Protein AF-O58574-F1 (afdb_monomer)

InterPro domains:
  IPR004256 Domain of unknown function DUF234 [PF03008] (13-102)
  IPR011335 Restriction endonuclease type II-like [SSF52980] (47-92)

Radius of gyration: 17.53 Å; Cα contacts (8 Å, |Δi|>4): 88; chains: 1; bounding box: 38×29×46 Å

pLDDT: mean 90.19, std 10.34, range [35.72, 97.5]

Mean predicted aligned error: 5.51 Å

Solvent-accessible surface area (backbone atoms only — not comparable to full-atom values): 6245 Å² total; per-residue (Å²): 134,84,90,67,68,88,48,67,66,59,42,45,36,64,69,52,45,59,82,40,39,72,33,58,78,66,68,37,50,68,64,46,47,53,62,41,58,75,51,39,66,69,51,46,34,57,55,46,43,53,54,46,49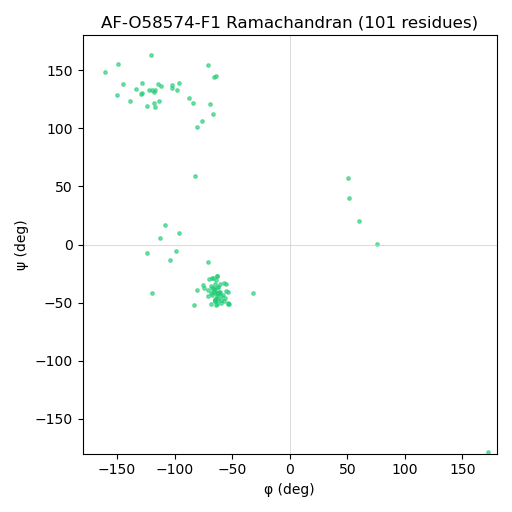,56,48,50,42,67,74,68,59,43,79,46,70,45,67,44,77,52,103,90,48,75,40,62,32,36,34,32,45,97,91,42,79,45,81,42,82,72,78,75,68,95,68,55,74,73,55,56,76,74,104

Foldseek 3Di:
DDDDPPDPVVNCCVVQCVVCVVCVVVVVVVVSVVSCVVCVQVVVQVVQLVVVQVVCCVVVVFPDKAWDDDPPDTFSMWGHDPNDIDTDDTDDDDDDPVVVVVD

Nearest PDB structures (foldseek):
  5tsh-assembly1_B  TM=5.401E-01  e=3.491E+00  Geobacter metallireducens GS-15
  3m4a-assembly1_A  TM=5.026E-01  e=4.541E+00  Deinococcus radiodurans
  5zfr-assembly1_B-2  TM=5.453E-01  e=8.204E+00  Geobacter sulfurreducens PCA
  9b9s-assembly1_A-2  TM=2.661E-01  e=9.992E+00  Vreelandella titanicae

Organism: Pyrococcus horikoshii (strain ATCC 700860 / DSM 12428 / JCM 9974 / NBRC 100139 / OT-3) (NCBI:txid70601)

Secondary structure (DSSP, 8-state):
-----SSHHHHHIIIIITTTHHHHHTT-HHHHHHHHHHHHHHHHHHHHHHHHHHHHHHHHT-SEEEEEEETTEEEEEEEEETTEEEEE----S---HHHHTT-

Structure (mmCIF, N/CA/C/O backbone):
data_AF-O58574-F1
#
_entry.id   AF-O58574-F1
#
loop_
_atom_site.group_PDB
_atom_site.id
_atom_site.type_symbol
_atom_site.label_atom_id
_atom_site.label_alt_id
_atom_site.label_comp_id
_atom_site.label_asym_id
_atom_site.label_entity_id
_atom_site.label_seq_id
_atom_site.pdbx_PDB_ins_code
_atom_site.Cartn_x
_atom_site.Cartn_y
_atom_site.Cartn_z
_atom_site.occupancy
_atom_site.B_iso_or_equiv
_atom_site.auth_seq_id
_atom_site.auth_comp_id
_atom_site.auth_asym_id
_atom_site.auth_atom_id
_atom_site.pdbx_PDB_model_num
ATOM 1 N N . MET A 1 1 ? -13.840 10.095 -6.092 1.00 35.72 1 MET A N 1
ATOM 2 C CA . MET A 1 1 ? -13.457 8.675 -6.254 1.00 35.72 1 MET A CA 1
ATOM 3 C C . MET A 1 1 ? -12.100 8.620 -6.935 1.00 35.72 1 MET A C 1
ATOM 5 O O . MET A 1 1 ? -11.993 9.092 -8.058 1.00 35.72 1 MET A O 1
ATOM 9 N N . ARG A 1 2 ? -11.060 8.125 -6.254 1.00 47.19 2 ARG A N 1
ATOM 10 C CA . ARG A 1 2 ? -9.816 7.723 -6.925 1.00 47.19 2 ARG A CA 1
ATOM 11 C C . ARG A 1 2 ? -10.034 6.304 -7.438 1.00 47.19 2 ARG A C 1
ATOM 13 O O . ARG A 1 2 ? -10.392 5.432 -6.655 1.00 47.19 2 ARG A O 1
ATOM 20 N N . TYR A 1 3 ? -9.888 6.102 -8.741 1.00 51.88 3 TYR A N 1
ATOM 21 C CA . TYR A 1 3 ? -9.869 4.765 -9.319 1.00 51.88 3 TYR A CA 1
ATOM 22 C C . TYR A 1 3 ? -8.499 4.165 -9.020 1.00 51.88 3 TYR A C 1
ATOM 24 O O . TYR A 1 3 ? -7.495 4.595 -9.585 1.00 51.88 3 TYR A O 1
ATOM 32 N N . GLU A 1 4 ? -8.451 3.220 -8.089 1.00 65.75 4 GLU A N 1
ATOM 33 C CA . GLU A 1 4 ? -7.256 2.424 -7.838 1.00 65.75 4 GLU A CA 1
ATOM 34 C C . GLU A 1 4 ? -7.430 1.053 -8.473 1.00 65.75 4 GLU A C 1
ATOM 36 O O . GLU A 1 4 ? -8.481 0.419 -8.361 1.00 65.75 4 GLU A O 1
ATOM 41 N N . ILE A 1 5 ? -6.387 0.597 -9.161 1.00 73.69 5 ILE A N 1
ATOM 42 C CA . ILE A 1 5 ? -6.331 -0.770 -9.660 1.00 73.69 5 ILE A CA 1
ATOM 43 C C . ILE A 1 5 ? -6.251 -1.671 -8.429 1.00 73.69 5 ILE A C 1
ATOM 45 O O . ILE A 1 5 ? -5.278 -1.623 -7.679 1.00 73.69 5 ILE A O 1
ATOM 49 N N . ALA A 1 6 ? -7.313 -2.439 -8.183 1.00 73.50 6 ALA A N 1
ATOM 50 C CA . ALA A 1 6 ? -7.446 -3.210 -6.951 1.00 73.50 6 ALA A CA 1
ATOM 51 C C . ALA A 1 6 ? -6.367 -4.294 -6.814 1.00 73.50 6 ALA A C 1
ATOM 53 O O . ALA A 1 6 ? -5.963 -4.617 -5.696 1.00 73.50 6 ALA A O 1
ATOM 54 N N . ASP A 1 7 ? -5.917 -4.820 -7.949 1.00 86.56 7 ASP A N 1
ATOM 55 C CA . ASP A 1 7 ? -4.935 -5.883 -8.061 1.00 86.56 7 ASP A CA 1
ATOM 56 C C . ASP A 1 7 ? -3.498 -5.329 -8.076 1.00 86.56 7 ASP A C 1
ATOM 58 O O . ASP A 1 7 ? -3.142 -4.475 -8.895 1.00 86.56 7 ASP A O 1
ATOM 62 N N . ASN A 1 8 ? -2.664 -5.840 -7.167 1.00 87.81 8 ASN A N 1
ATOM 63 C CA . ASN A 1 8 ? -1.288 -5.375 -6.985 1.00 87.81 8 ASN A CA 1
ATOM 64 C C . ASN A 1 8 ? -0.382 -5.686 -8.186 1.00 87.81 8 ASN A C 1
ATOM 66 O O . ASN A 1 8 ? 0.568 -4.940 -8.423 1.00 87.81 8 ASN A O 1
ATOM 70 N N . TYR A 1 9 ? -0.655 -6.754 -8.942 1.00 90.69 9 TYR A N 1
ATOM 71 C CA . TYR A 1 9 ? 0.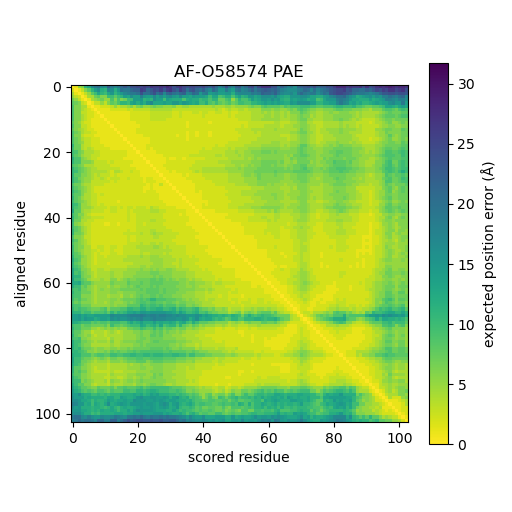111 -7.089 -10.139 1.00 90.69 9 TYR A CA 1
ATOM 72 C C . TYR A 1 9 ? -0.140 -6.050 -11.231 1.00 90.69 9 TYR A C 1
ATOM 74 O O . TYR A 1 9 ? 0.808 -5.455 -11.747 1.00 90.69 9 TYR A O 1
ATOM 82 N N . TYR A 1 10 ? -1.406 -5.754 -11.535 1.00 93.12 10 TYR A N 1
ATOM 83 C CA . TYR A 1 10 ? -1.737 -4.733 -12.527 1.00 93.12 10 TYR A CA 1
ATOM 84 C C . TYR A 1 10 ? -1.299 -3.338 -12.069 1.00 93.12 10 TYR A C 1
ATOM 86 O O . TYR A 1 10 ? -0.726 -2.590 -12.862 1.00 93.12 10 TYR A O 1
ATOM 94 N N . ALA A 1 11 ? -1.492 -2.990 -10.793 1.00 91.94 11 ALA A N 1
ATOM 95 C CA . ALA A 1 11 ? -1.034 -1.714 -10.245 1.00 91.94 11 ALA A CA 1
ATOM 96 C C . ALA A 1 11 ? 0.485 -1.533 -10.408 1.00 91.94 11 ALA A C 1
ATOM 98 O O . ALA A 1 11 ? 0.940 -0.472 -10.845 1.00 91.94 11 ALA A O 1
ATOM 99 N N . PHE A 1 12 ? 1.267 -2.581 -10.126 1.00 94.19 12 PHE A N 1
ATOM 100 C CA . PHE A 1 12 ? 2.710 -2.578 -10.343 1.00 94.19 12 PHE A CA 1
ATOM 101 C C . PHE A 1 12 ? 3.050 -2.458 -11.831 1.00 94.19 12 PHE A C 1
ATOM 103 O O . PHE A 1 12 ? 3.875 -1.627 -12.216 1.00 94.19 12 PHE A O 1
ATOM 110 N N . TRP A 1 13 ? 2.389 -3.246 -12.682 1.00 94.56 13 TRP A N 1
ATOM 111 C CA . TRP A 1 13 ? 2.647 -3.262 -14.117 1.00 94.56 13 TRP A CA 1
ATOM 112 C C . TRP A 1 13 ? 2.410 -1.891 -14.754 1.00 94.56 13 TRP A C 1
ATOM 114 O O . TRP A 1 13 ? 3.303 -1.363 -15.415 1.00 94.56 13 TRP A O 1
ATOM 124 N N . PHE A 1 14 ? 1.261 -1.261 -14.498 1.00 94.00 14 PHE A N 1
ATOM 125 C CA . PHE A 1 14 ? 0.946 0.061 -15.046 1.00 94.00 14 PHE A CA 1
ATOM 126 C C . PHE A 1 14 ? 1.828 1.172 -14.473 1.00 94.00 14 PHE A C 1
ATOM 128 O O . PHE A 1 14 ? 2.084 2.159 -15.162 1.00 94.00 14 PHE A O 1
ATOM 135 N N . ARG A 1 15 ? 2.311 1.028 -13.233 1.00 92.50 15 ARG A N 1
ATOM 136 C CA . ARG A 1 15 ? 3.177 2.030 -12.602 1.00 92.50 15 ARG A CA 1
ATOM 137 C C . ARG A 1 15 ? 4.634 1.933 -13.048 1.00 92.50 15 ARG A C 1
ATOM 139 O O . ARG A 1 15 ? 5.272 2.967 -13.213 1.00 92.50 15 ARG A O 1
ATOM 146 N N . PHE A 1 16 ? 5.164 0.724 -13.214 1.00 94.56 16 PHE A N 1
ATOM 147 C CA . PHE A 1 16 ? 6.603 0.502 -13.367 1.00 94.56 16 PHE A CA 1
ATOM 148 C C . PHE A 1 16 ? 6.991 -0.159 -14.684 1.00 94.56 16 PHE A C 1
ATOM 150 O O . PHE A 1 16 ? 7.974 0.248 -15.298 1.00 94.56 16 PHE A O 1
ATOM 157 N N . VAL A 1 17 ? 6.236 -1.162 -15.131 1.00 94.62 17 VAL A N 1
ATOM 158 C CA . VAL A 1 17 ? 6.602 -1.960 -16.309 1.00 94.62 17 VAL A CA 1
ATOM 159 C C . VAL A 1 17 ? 6.174 -1.252 -17.588 1.00 94.62 17 VAL A C 1
ATOM 161 O O . VAL A 1 17 ? 6.997 -1.024 -18.468 1.00 94.62 17 VAL A O 1
ATOM 164 N N . TYR A 1 18 ? 4.909 -0.841 -17.681 1.00 95.75 18 TYR A N 1
ATOM 165 C CA . TYR A 1 18 ? 4.352 -0.221 -18.881 1.00 95.75 18 TYR A CA 1
ATOM 166 C C . TYR A 1 18 ? 5.059 1.075 -19.299 1.00 95.75 18 TYR A C 1
ATOM 168 O O . TYR A 1 18 ? 5.445 1.171 -20.468 1.00 95.75 18 TYR A O 1
ATOM 176 N N . PRO A 1 19 ? 5.321 2.044 -18.394 1.00 95.00 19 PRO A N 1
ATOM 177 C CA . PRO A 1 19 ? 6.024 3.272 -18.773 1.00 95.00 19 PRO A CA 1
ATOM 178 C C . PRO A 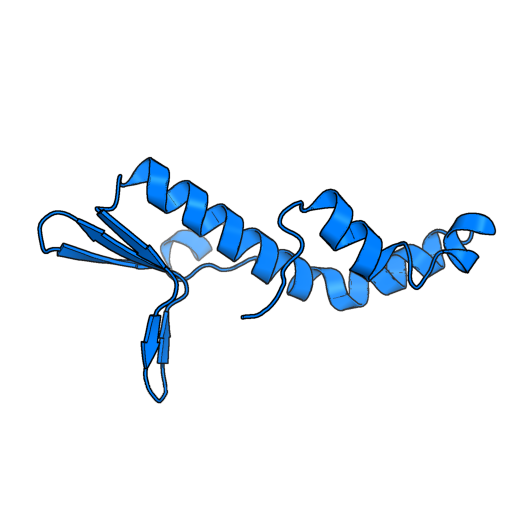1 19 ? 7.451 3.007 -19.268 1.00 95.00 19 PRO A C 1
ATOM 180 O O . PRO A 1 19 ? 7.972 3.754 -20.093 1.00 95.00 19 PRO A O 1
ATOM 183 N N . ASN A 1 20 ? 8.060 1.910 -18.808 1.00 95.44 20 ASN A N 1
ATOM 184 C CA . ASN A 1 20 ? 9.437 1.529 -19.105 1.00 95.44 20 ASN A CA 1
ATOM 185 C C . ASN A 1 20 ? 9.532 0.329 -20.056 1.00 95.44 20 ASN A C 1
ATOM 187 O O . ASN A 1 20 ? 10.600 -0.276 -20.166 1.00 95.44 20 ASN A O 1
ATOM 191 N N . ARG A 1 21 ? 8.452 -0.022 -20.778 1.00 95.44 21 ARG A N 1
ATOM 192 C CA . ARG A 1 21 ? 8.409 -1.273 -21.554 1.00 95.44 21 ARG A CA 1
ATOM 193 C C . ARG A 1 21 ? 9.535 -1.374 -22.578 1.00 95.44 21 ARG A C 1
ATOM 195 O O . ARG A 1 21 ? 10.050 -2.456 -22.793 1.00 95.44 21 ARG A O 1
ATOM 202 N N . LYS A 1 22 ? 9.963 -0.245 -23.159 1.00 97.12 22 LYS A N 1
ATOM 203 C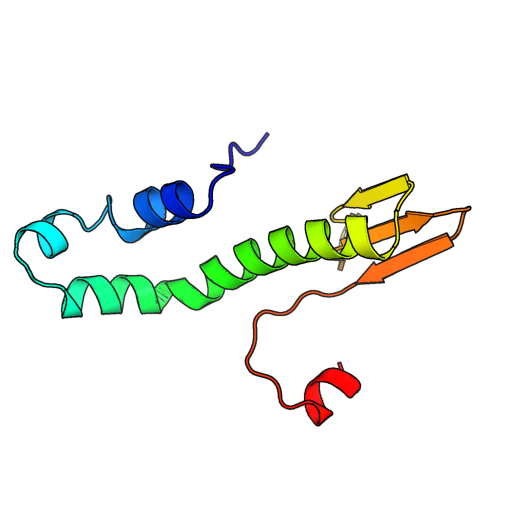 CA . LYS A 1 22 ? 11.068 -0.203 -24.132 1.00 97.12 22 LYS A CA 1
ATOM 204 C C . LYS A 1 22 ? 12.389 -0.695 -23.540 1.00 97.12 22 LYS A C 1
ATOM 206 O O . LYS A 1 22 ? 13.193 -1.257 -24.270 1.00 97.12 22 LYS A O 1
ATOM 211 N N . LEU A 1 23 ? 12.631 -0.451 -22.250 1.00 96.38 23 LEU A N 1
ATOM 212 C CA . LEU A 1 23 ? 13.815 -0.963 -21.558 1.00 96.38 23 LEU A CA 1
ATOM 213 C C . LEU A 1 23 ? 13.694 -2.476 -21.372 1.00 96.38 23 LEU A C 1
ATOM 215 O O . LEU A 1 23 ? 14.630 -3.203 -21.676 1.00 96.38 23 LEU A O 1
ATOM 219 N N . VAL A 1 24 ? 12.513 -2.946 -20.962 1.00 93.56 24 VAL A N 1
ATOM 220 C CA . VAL A 1 24 ? 12.221 -4.375 -20.773 1.00 93.56 24 VAL A CA 1
ATOM 221 C C . VAL A 1 24 ? 12.325 -5.155 -22.091 1.00 93.56 24 VAL A C 1
ATOM 223 O O . VAL A 1 24 ? 12.978 -6.191 -22.130 1.00 93.56 24 VAL A O 1
ATOM 226 N N . GLU A 1 25 ? 11.739 -4.638 -23.174 1.00 96.06 25 GLU A N 1
ATOM 227 C CA . GLU A 1 25 ? 11.778 -5.217 -24.529 1.00 96.06 25 GLU A CA 1
ATOM 228 C C . GLU A 1 25 ? 13.201 -5.271 -25.109 1.00 96.06 25 GLU A C 1
ATOM 230 O O . GLU A 1 25 ? 13.486 -6.112 -25.954 1.00 96.06 25 GLU A O 1
ATOM 235 N N . ARG A 1 26 ? 14.094 -4.374 -24.671 1.00 97.50 26 ARG A N 1
ATOM 236 C CA . ARG A 1 26 ? 15.508 -4.319 -25.082 1.00 97.50 26 ARG A CA 1
ATOM 237 C C . ARG A 1 26 ? 16.448 -5.027 -24.104 1.00 97.50 26 ARG A C 1
ATOM 239 O O . ARG A 1 26 ? 17.655 -4.845 -24.207 1.00 97.50 26 ARG A O 1
ATOM 246 N N . GLU A 1 27 ? 15.903 -5.765 -23.139 1.00 96.38 27 GLU A N 1
ATOM 247 C CA . GLU A 1 27 ? 16.659 -6.485 -22.104 1.00 96.38 27 GLU A CA 1
ATOM 248 C C . GLU A 1 27 ? 17.537 -5.582 -21.207 1.00 96.38 27 GLU A C 1
ATOM 250 O O . GLU A 1 27 ? 18.438 -6.040 -20.504 1.00 96.38 27 GLU A O 1
ATOM 255 N N . LEU A 1 28 ? 17.230 -4.281 -21.158 1.00 96.75 28 LEU A N 1
ATOM 256 C CA . LEU A 1 28 ? 17.887 -3.280 -20.309 1.00 96.75 28 LEU A CA 1
ATOM 257 C C . LEU A 1 28 ? 17.297 -3.306 -18.890 1.00 96.75 28 LEU A C 1
ATOM 259 O O . LEU A 1 28 ? 16.699 -2.343 -18.397 1.00 96.75 28 LEU A O 1
ATOM 263 N N . TYR A 1 29 ? 17.395 -4.467 -18.241 1.00 94.44 29 TYR A N 1
ATOM 264 C CA . TYR A 1 29 ? 16.732 -4.722 -16.962 1.00 94.44 29 TYR A CA 1
ATOM 265 C C . TYR A 1 29 ? 17.343 -3.945 -15.799 1.00 94.44 29 TYR A C 1
ATOM 267 O O . TYR A 1 29 ? 16.626 -3.607 -14.861 1.00 94.44 29 TYR A O 1
ATOM 275 N N . LYS A 1 30 ? 18.645 -3.639 -15.840 1.00 96.56 30 LYS A N 1
ATOM 276 C CA . LYS A 1 30 ? 19.306 -2.878 -14.769 1.00 96.56 30 LYS A CA 1
ATOM 277 C C . LYS A 1 30 ? 18.737 -1.465 -14.694 1.00 96.56 30 LYS A C 1
ATOM 279 O O . LYS A 1 30 ? 18.321 -1.027 -13.630 1.00 96.56 30 LYS A O 1
ATOM 284 N N . GLU A 1 31 ? 18.636 -0.798 -15.834 1.00 96.38 31 GLU A N 1
ATOM 285 C CA . GLU A 1 31 ? 18.077 0.540 -15.983 1.00 96.38 31 GLU A CA 1
ATOM 286 C C . GLU A 1 31 ? 16.600 0.564 -15.589 1.00 96.38 31 GLU A C 1
ATOM 288 O O . GLU A 1 31 ? 16.172 1.441 -14.839 1.00 96.38 31 GLU A O 1
ATOM 293 N N . ALA A 1 32 ? 15.828 -0.435 -16.030 1.00 95.19 32 ALA A N 1
ATOM 294 C CA . ALA A 1 32 ? 14.436 -0.577 -15.618 1.00 95.19 32 ALA A CA 1
ATOM 295 C C . ALA A 1 32 ? 14.310 -0.739 -14.091 1.00 95.19 32 ALA A C 1
ATOM 297 O O . ALA A 1 32 ? 13.473 -0.083 -13.473 1.00 95.19 32 ALA A O 1
ATOM 298 N N . LEU A 1 33 ? 15.158 -1.565 -13.469 1.00 95.69 33 LEU A N 1
ATOM 299 C CA . LEU A 1 33 ? 15.156 -1.788 -12.022 1.00 95.69 33 LEU A CA 1
ATOM 300 C C . LEU A 1 33 ? 15.533 -0.536 -11.230 1.00 95.69 33 LEU A C 1
ATOM 302 O O . LEU A 1 33 ? 14.910 -0.284 -10.202 1.00 95.69 33 LEU A O 1
ATOM 306 N N . GLU A 1 34 ? 16.495 0.266 -11.686 1.00 96.62 34 GLU A N 1
ATOM 307 C CA . GLU A 1 34 ? 16.839 1.524 -11.009 1.00 96.62 34 GLU A CA 1
ATOM 308 C C . GLU A 1 34 ? 15.657 2.508 -10.998 1.00 96.62 34 GLU A C 1
ATOM 310 O O . GLU A 1 34 ? 15.392 3.154 -9.980 1.00 96.62 34 GLU A O 1
ATOM 315 N N . LEU A 1 35 ? 14.868 2.551 -12.077 1.00 94.56 35 LEU A N 1
ATOM 316 C CA . LEU A 1 35 ? 13.634 3.342 -12.119 1.00 94.56 35 LEU A CA 1
ATOM 317 C C . LEU A 1 35 ? 12.576 2.822 -11.140 1.00 94.56 35 LEU A C 1
ATOM 319 O O . LEU A 1 35 ? 11.898 3.624 -10.499 1.00 94.56 35 LEU A O 1
ATOM 323 N N . VAL A 1 36 ? 12.449 1.498 -10.988 1.00 95.62 36 VAL A N 1
ATOM 324 C CA . VAL A 1 36 ? 11.556 0.914 -9.976 1.00 95.62 36 VAL A CA 1
ATOM 325 C C . VAL A 1 36 ? 12.021 1.289 -8.575 1.00 95.62 36 VAL A C 1
ATOM 327 O O . VAL A 1 36 ? 11.232 1.826 -7.801 1.00 95.62 36 VAL A O 1
ATOM 330 N N . LYS A 1 37 ? 13.298 1.045 -8.257 1.00 95.00 37 LYS A N 1
ATOM 331 C CA . LYS A 1 37 ? 13.879 1.270 -6.925 1.00 95.00 37 LYS A CA 1
ATOM 332 C C . LYS A 1 37 ? 13.679 2.699 -6.437 1.00 95.00 37 LYS A C 1
ATOM 334 O O . LYS A 1 37 ? 13.352 2.880 -5.266 1.00 95.00 37 LYS A O 1
ATOM 339 N N . ARG A 1 38 ? 13.811 3.690 -7.327 1.00 94.62 38 ARG A N 1
ATOM 340 C CA . ARG A 1 38 ? 13.643 5.110 -6.988 1.00 94.62 38 ARG A CA 1
ATOM 341 C C . ARG A 1 38 ? 12.308 5.403 -6.298 1.00 94.62 38 ARG A C 1
ATOM 343 O O . ARG A 1 38 ? 12.278 6.150 -5.329 1.00 94.62 38 ARG A O 1
ATOM 350 N N . ASP A 1 39 ? 11.228 4.781 -6.769 1.00 92.62 39 ASP A N 1
ATOM 351 C CA . ASP A 1 39 ? 9.866 5.043 -6.288 1.00 92.62 39 ASP A CA 1
ATOM 352 C C . ASP A 1 39 ? 9.255 3.841 -5.533 1.00 92.62 39 ASP A C 1
ATOM 354 O O . ASP A 1 39 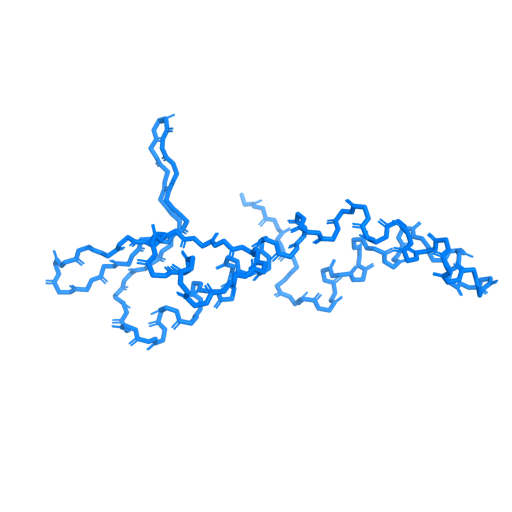? 8.078 3.868 -5.149 1.00 92.62 39 ASP A O 1
ATOM 358 N N . TYR A 1 40 ? 10.043 2.782 -5.304 1.00 93.25 40 TYR A N 1
ATOM 359 C CA . TYR A 1 40 ? 9.580 1.508 -4.751 1.00 93.25 40 TYR A CA 1
ATOM 360 C C . TYR A 1 40 ? 9.081 1.644 -3.314 1.00 93.25 40 TYR A C 1
ATOM 362 O O . TYR A 1 40 ? 7.972 1.214 -3.018 1.00 93.25 40 TYR A O 1
ATOM 370 N N . ASN A 1 41 ? 9.848 2.293 -2.433 1.00 92.69 41 ASN A N 1
ATOM 371 C CA . ASN A 1 41 ? 9.469 2.433 -1.022 1.00 92.69 41 ASN A CA 1
ATOM 372 C C . ASN A 1 41 ? 8.153 3.198 -0.846 1.00 92.69 41 ASN A C 1
ATOM 374 O O . ASN A 1 41 ? 7.298 2.794 -0.064 1.00 92.69 41 ASN A O 1
ATOM 378 N N . HIS A 1 42 ? 7.944 4.260 -1.627 1.00 91.31 42 HIS A N 1
ATOM 379 C CA . HIS A 1 42 ? 6.689 5.009 -1.603 1.00 91.31 42 HIS A CA 1
ATOM 380 C C . HIS A 1 42 ? 5.509 4.199 -2.172 1.00 91.31 42 HIS A C 1
ATOM 382 O O . HIS A 1 42 ? 4.375 4.311 -1.703 1.00 91.31 42 HIS A O 1
ATOM 388 N N . TYR A 1 43 ? 5.743 3.374 -3.198 1.00 93.44 43 TYR A N 1
ATOM 389 C CA . TYR A 1 43 ? 4.728 2.440 -3.688 1.00 93.44 43 TYR A CA 1
ATOM 390 C C . TYR A 1 43 ? 4.378 1.384 -2.633 1.00 93.44 43 TYR A C 1
ATOM 392 O O . TYR A 1 43 ? 3.199 1.189 -2.340 1.00 93.44 43 TYR A O 1
ATOM 400 N N . MET A 1 44 ? 5.392 0.762 -2.031 1.00 94.12 44 MET A N 1
ATOM 401 C CA . MET A 1 44 ? 5.218 -0.282 -1.028 1.00 94.12 44 MET A CA 1
ATOM 402 C C . MET A 1 44 ? 4.560 0.222 0.250 1.00 94.12 44 MET A C 1
ATOM 404 O O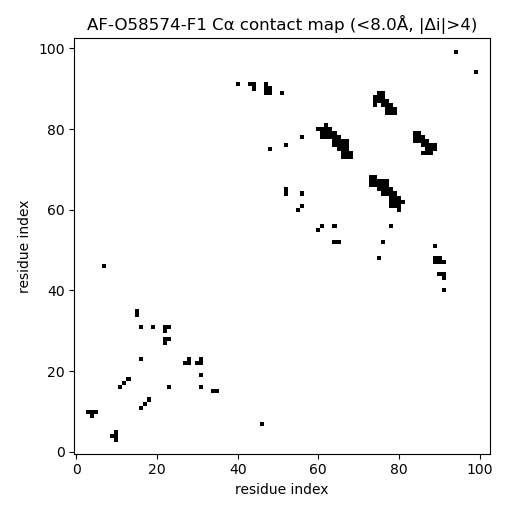 . MET A 1 44 ? 3.755 -0.515 0.802 1.00 94.12 44 MET A O 1
ATOM 408 N N . GLY A 1 45 ? 4.801 1.469 0.672 1.00 92.69 45 GLY A N 1
ATOM 409 C CA . GLY A 1 45 ? 4.073 2.085 1.789 1.00 92.69 45 GLY A CA 1
ATOM 410 C C . GLY A 1 45 ? 2.557 1.996 1.608 1.00 92.69 45 GLY A C 1
ATOM 411 O O . GLY A 1 45 ? 1.863 1.418 2.439 1.00 92.69 45 GLY A O 1
ATOM 412 N N . ARG A 1 46 ? 2.055 2.419 0.443 1.00 90.25 46 ARG A N 1
ATOM 413 C CA . ARG A 1 46 ? 0.618 2.370 0.124 1.00 90.25 46 ARG A CA 1
ATOM 414 C C . ARG A 1 46 ? 0.076 0.947 -0.010 1.00 90.25 46 ARG A C 1
ATOM 416 O O . ARG A 1 46 ? -1.026 0.657 0.451 1.00 90.25 46 ARG A O 1
ATOM 423 N N . VAL A 1 47 ? 0.836 0.048 -0.642 1.00 92.44 47 VAL A N 1
ATOM 424 C CA . VAL A 1 47 ? 0.451 -1.372 -0.745 1.00 92.44 47 VAL A CA 1
ATOM 425 C C . VAL A 1 47 ? 0.358 -2.002 0.647 1.00 92.44 47 VAL A C 1
ATOM 427 O O . VAL A 1 47 ? -0.581 -2.746 0.931 1.00 92.44 47 VAL A O 1
ATOM 430 N N . PHE A 1 48 ? 1.308 -1.680 1.522 1.00 93.50 48 PHE A N 1
ATOM 431 C CA . PHE A 1 48 ? 1.381 -2.198 2.879 1.00 93.50 48 PHE A CA 1
ATOM 432 C C . PHE A 1 48 ? 0.287 -1.627 3.788 1.00 93.50 48 PHE A C 1
ATOM 434 O O . PHE A 1 48 ? -0.306 -2.392 4.543 1.00 93.50 48 PHE A O 1
ATOM 441 N N . GLU A 1 49 ? -0.056 -0.341 3.670 1.00 92.25 49 GLU A N 1
ATOM 442 C CA . GLU A 1 49 ? -1.233 0.265 4.317 1.00 92.25 49 GLU A CA 1
ATOM 443 C C . GLU A 1 49 ? -2.517 -0.502 3.975 1.00 92.25 49 GLU A C 1
ATOM 445 O O . GLU A 1 49 ? -3.249 -0.931 4.870 1.00 92.25 49 GLU A O 1
ATOM 450 N N . LYS A 1 50 ? -2.761 -0.760 2.682 1.00 90.81 50 LYS A N 1
ATOM 451 C CA . LYS A 1 50 ? -3.941 -1.509 2.223 1.00 90.81 50 LYS A CA 1
ATOM 452 C C . LYS A 1 50 ? -3.961 -2.941 2.765 1.00 90.81 50 LYS A C 1
ATOM 454 O O . LYS A 1 50 ? -4.973 -3.386 3.300 1.00 90.81 50 LYS A O 1
ATOM 459 N N . ALA A 1 51 ? -2.837 -3.651 2.662 1.00 92.62 51 ALA A N 1
ATOM 460 C CA . ALA A 1 51 ? -2.717 -5.011 3.185 1.00 92.62 51 ALA A CA 1
ATOM 461 C C . ALA A 1 51 ? -2.904 -5.061 4.712 1.00 92.62 51 ALA A C 1
ATOM 463 O O . ALA A 1 51 ? -3.514 -5.995 5.236 1.00 92.62 51 ALA A O 1
ATOM 464 N N . SER A 1 52 ? -2.417 -4.043 5.423 1.00 94.31 52 SER A N 1
ATOM 465 C CA . SER A 1 52 ? -2.569 -3.921 6.872 1.00 94.31 52 SER A CA 1
ATOM 466 C C . SER A 1 52 ? -4.019 -3.669 7.263 1.00 94.31 52 SER A C 1
ATOM 468 O O . SER A 1 52 ? -4.497 -4.313 8.191 1.00 94.31 52 SER A O 1
ATOM 470 N N . LEU A 1 53 ? -4.755 -2.819 6.538 1.00 93.38 53 LEU A N 1
ATOM 471 C CA . LEU A 1 53 ? -6.192 -2.634 6.758 1.00 93.38 53 LEU A CA 1
ATOM 472 C C . LEU A 1 53 ? -6.952 -3.963 6.625 1.00 93.38 53 LEU A C 1
ATOM 474 O O . LEU A 1 53 ? -7.713 -4.317 7.526 1.00 93.38 53 LEU A O 1
ATOM 478 N N . ASP A 1 54 ? -6.702 -4.728 5.558 1.00 92.50 54 ASP A N 1
ATOM 479 C CA . ASP A 1 54 ? -7.335 -6.037 5.341 1.00 92.50 54 ASP A CA 1
ATOM 480 C C . ASP A 1 54 ? -6.990 -7.037 6.456 1.00 92.50 54 ASP A C 1
ATOM 482 O O . ASP A 1 54 ? -7.852 -7.784 6.936 1.00 92.50 54 ASP A O 1
ATOM 486 N N . PHE A 1 55 ? -5.725 -7.057 6.885 1.00 95.12 55 PHE A N 1
ATOM 487 C CA . PHE A 1 55 ? -5.269 -7.888 7.995 1.00 95.12 55 PHE A CA 1
ATOM 488 C C . PHE A 1 55 ? -5.954 -7.500 9.310 1.00 95.12 55 PHE A C 1
ATOM 490 O O . PHE A 1 55 ? -6.515 -8.363 9.986 1.00 95.12 55 PHE A O 1
ATOM 497 N N . LEU A 1 56 ? -5.947 -6.213 9.664 1.00 95.50 56 LEU A N 1
ATOM 498 C CA . LEU A 1 56 ? -6.531 -5.687 10.895 1.00 95.50 56 LEU A CA 1
ATOM 499 C C . LEU A 1 56 ? -8.047 -5.906 10.926 1.00 95.50 56 LEU A C 1
ATOM 501 O O . LEU A 1 56 ? -8.578 -6.352 11.945 1.00 95.50 56 LEU A O 1
ATOM 505 N N . TRP A 1 57 ? -8.732 -5.693 9.798 1.00 93.88 57 TRP A N 1
ATOM 506 C CA . TRP A 1 57 ? -10.159 -5.978 9.657 1.00 93.88 57 TRP A CA 1
ATOM 507 C C . TRP A 1 57 ? -10.475 -7.422 10.044 1.00 93.88 57 TRP A C 1
ATOM 509 O O . TRP A 1 57 ? -11.333 -7.666 10.893 1.00 93.88 57 TRP A O 1
ATOM 519 N N . LYS A 1 58 ? -9.745 -8.387 9.473 1.00 93.19 58 LYS A N 1
ATOM 520 C CA . LYS A 1 58 ? -9.923 -9.818 9.766 1.00 93.19 58 LYS A CA 1
ATOM 521 C C . LYS A 1 58 ? -9.517 -10.162 11.199 1.00 93.19 58 LYS A C 1
ATOM 523 O O . LYS A 1 58 ? -10.229 -10.895 11.880 1.00 93.19 58 LYS A O 1
ATOM 528 N N . ARG A 1 59 ? -8.389 -9.627 11.674 1.00 95.94 59 ARG A N 1
ATOM 529 C CA . ARG A 1 59 ? -7.805 -9.951 12.984 1.00 95.94 59 ARG A CA 1
ATOM 530 C C . ARG A 1 59 ? -8.656 -9.470 14.154 1.00 95.94 59 ARG A C 1
ATOM 532 O O . ARG A 1 59 ? -8.700 -10.151 15.184 1.00 95.94 59 ARG A O 1
ATOM 539 N N . PHE A 1 60 ? -9.278 -8.302 14.021 1.00 94.75 60 PHE A N 1
ATOM 540 C CA . PHE A 1 60 ? -10.084 -7.690 15.075 1.00 94.75 60 PHE A CA 1
ATOM 541 C C . PHE A 1 60 ? -11.587 -7.825 14.835 1.00 94.75 60 PHE A C 1
ATOM 543 O O . PHE A 1 60 ? -12.346 -7.643 15.787 1.00 94.75 60 PHE A O 1
ATOM 550 N N . ALA A 1 61 ? -12.024 -8.214 13.632 1.00 94.81 61 ALA A N 1
ATOM 551 C CA . ALA A 1 61 ? -13.431 -8.268 13.233 1.00 94.81 61 ALA A CA 1
ATOM 552 C C . ALA A 1 61 ? -14.140 -6.942 13.550 1.00 94.81 61 ALA A C 1
ATOM 554 O O . ALA A 1 61 ? -15.079 -6.901 14.351 1.00 94.81 61 ALA A O 1
ATOM 555 N N . PHE A 1 62 ? -13.601 -5.851 12.997 1.00 96.50 62 PHE A N 1
ATOM 556 C CA . PHE A 1 62 ? -14.185 -4.521 13.143 1.00 96.50 62 PHE A CA 1
ATOM 557 C C . PHE A 1 62 ? -15.570 -4.462 12.492 1.00 96.50 62 PHE A C 1
ATOM 559 O O . PHE A 1 62 ? -15.816 -5.084 11.462 1.00 96.50 62 PHE A O 1
ATOM 566 N N . GLU A 1 63 ? -16.469 -3.688 13.092 1.00 96.81 63 GLU A N 1
ATOM 567 C CA . GLU A 1 63 ? -17.779 -3.366 12.514 1.00 96.81 63 GLU A CA 1
ATOM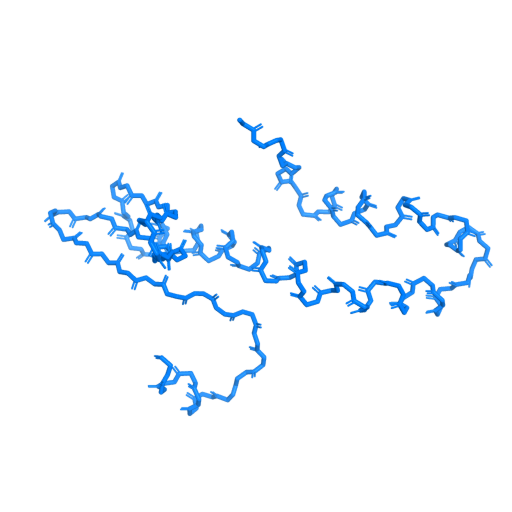 568 C C . GLU A 1 63 ? -17.626 -2.330 11.394 1.00 96.81 63 GLU A C 1
ATOM 570 O O . GLU A 1 63 ? -18.341 -2.357 10.395 1.00 96.81 63 GLU A O 1
ATOM 575 N N . ARG A 1 64 ? -16.674 -1.407 11.573 1.00 94.81 64 ARG A N 1
ATOM 576 C CA . ARG A 1 64 ? -16.258 -0.398 10.596 1.00 94.81 64 ARG A CA 1
ATOM 577 C C . ARG A 1 64 ? -14.762 -0.172 10.740 1.00 94.81 64 ARG A C 1
ATOM 579 O O . ARG A 1 64 ? -14.285 -0.062 11.866 1.00 94.81 64 ARG A O 1
ATOM 586 N N . ALA A 1 65 ? -14.040 -0.049 9.634 1.00 94.75 65 ALA A N 1
ATOM 587 C CA . ALA A 1 65 ? -12.661 0.418 9.651 1.00 94.75 65 ALA A CA 1
ATOM 588 C C . ALA A 1 65 ? -12.294 1.167 8.367 1.00 94.75 65 ALA A C 1
ATOM 590 O O . ALA A 1 65 ? -12.902 0.956 7.317 1.00 94.75 65 ALA A O 1
ATOM 591 N N . GLY A 1 66 ? -11.297 2.038 8.458 1.00 91.56 66 GLY A N 1
ATOM 592 C CA . GLY A 1 66 ? -10.763 2.788 7.326 1.00 91.56 66 GLY A CA 1
ATOM 593 C C . GLY A 1 66 ? -9.766 3.850 7.775 1.00 91.56 66 GLY A C 1
ATOM 594 O O . GLY A 1 66 ? -9.502 3.984 8.969 1.00 91.56 66 GLY A O 1
ATOM 595 N N . ARG A 1 67 ? -9.236 4.615 6.817 1.00 91.69 67 ARG A N 1
ATOM 596 C CA . ARG A 1 67 ? -8.430 5.807 7.114 1.00 91.69 67 ARG A CA 1
ATOM 597 C C . ARG A 1 67 ? -9.306 6.859 7.782 1.00 91.69 67 ARG A C 1
ATOM 599 O O . ARG A 1 67 ? -10.471 7.023 7.405 1.00 91.69 67 ARG A O 1
ATOM 606 N N . TRP A 1 68 ? -8.739 7.599 8.722 1.00 93.25 68 TRP A N 1
ATOM 607 C CA . TRP A 1 68 ? -9.397 8.756 9.313 1.00 93.25 68 TRP A CA 1
ATOM 608 C C . TRP A 1 68 ? -8.534 9.990 9.107 1.00 93.25 68 TRP A C 1
ATOM 610 O O . TRP A 1 68 ? -7.334 9.958 9.352 1.00 93.25 68 TRP A O 1
ATOM 620 N N . TRP A 1 69 ? -9.157 11.072 8.653 1.00 90.50 69 TRP A N 1
ATOM 621 C CA . TRP A 1 69 ? -8.490 12.350 8.470 1.00 90.50 69 TRP A CA 1
ATOM 622 C C . TRP A 1 69 ? -9.300 13.445 9.158 1.00 90.50 69 TRP A C 1
ATOM 624 O O . TRP A 1 69 ? -10.509 13.571 8.948 1.00 90.50 69 TRP A O 1
ATOM 634 N N . SER A 1 70 ? -8.617 14.231 9.978 1.00 89.50 70 SER A N 1
ATOM 635 C CA . SER A 1 70 ? -9.079 15.496 10.535 1.00 89.50 70 SER A CA 1
ATOM 636 C C . SER A 1 70 ? -8.118 16.594 10.101 1.00 89.50 70 SER A C 1
ATOM 638 O O . SER A 1 70 ? -7.011 16.307 9.667 1.00 89.50 70 SER A O 1
ATOM 640 N N . ARG A 1 71 ? -8.548 17.854 10.211 1.00 83.81 71 ARG A N 1
ATOM 641 C CA . ARG A 1 71 ? -7.914 19.069 9.657 1.00 83.81 71 ARG A CA 1
ATOM 642 C C . ARG A 1 71 ? -6.380 19.041 9.560 1.00 83.81 71 ARG A C 1
ATOM 644 O O . ARG A 1 71 ? -5.857 19.492 8.547 1.00 83.81 71 ARG A O 1
ATOM 651 N N . GLU A 1 72 ? -5.693 18.528 10.579 1.00 89.69 72 GLU A N 1
ATOM 652 C CA . GLU A 1 72 ? -4.227 18.468 10.658 1.00 89.69 72 GLU A CA 1
ATOM 653 C C . GLU A 1 72 ? -3.662 17.054 10.884 1.00 89.69 72 GLU A C 1
ATOM 655 O O . GLU A 1 72 ? -2.452 16.869 10.810 1.00 89.69 72 GLU A O 1
ATOM 660 N N . GLU A 1 73 ? -4.509 16.051 11.127 1.00 89.06 73 GLU A N 1
ATOM 661 C CA . GLU A 1 73 ? -4.076 14.715 11.549 1.00 89.06 73 GLU A CA 1
ATOM 662 C C . GLU A 1 73 ? -4.684 13.631 10.669 1.00 89.06 73 GLU A C 1
ATOM 664 O O . GLU A 1 73 ? -5.898 13.582 10.455 1.00 89.06 73 GLU A O 1
ATOM 669 N N . GLU A 1 74 ? -3.835 12.732 10.187 1.00 90.81 74 GLU A N 1
ATOM 670 C CA . GLU A 1 74 ? -4.233 11.507 9.507 1.00 90.81 74 GLU A CA 1
ATOM 671 C C . GLU A 1 74 ? -3.870 10.310 10.383 1.00 90.81 74 GLU A C 1
ATOM 673 O O . GLU A 1 74 ? -2.783 10.266 10.948 1.00 90.81 74 GLU A O 1
ATOM 678 N N . ILE A 1 75 ? -4.791 9.353 10.488 1.00 92.38 75 ILE A N 1
ATOM 679 C CA . ILE A 1 75 ? -4.554 8.049 11.102 1.00 92.38 75 ILE A CA 1
ATOM 680 C C . ILE A 1 75 ? -4.775 6.995 10.022 1.00 92.38 75 ILE A C 1
ATOM 682 O O . ILE A 1 75 ? -5.878 6.897 9.462 1.00 92.38 75 ILE A O 1
ATOM 686 N N . ASP A 1 76 ? -3.740 6.195 9.757 1.00 93.38 76 ASP A N 1
ATOM 687 C CA . ASP A 1 76 ? -3.728 5.218 8.663 1.00 93.38 76 ASP A CA 1
ATOM 688 C C . ASP A 1 76 ? -4.898 4.234 8.752 1.00 93.38 76 ASP A C 1
ATOM 690 O O . ASP A 1 76 ? -5.583 3.971 7.760 1.00 93.38 76 ASP A O 1
ATOM 694 N N . VAL A 1 77 ? -5.161 3.690 9.945 1.00 95.00 77 VAL A N 1
ATOM 695 C CA . VAL A 1 77 ? -6.304 2.802 10.174 1.00 95.00 77 VAL A CA 1
ATOM 696 C C . VAL A 1 77 ? -6.975 3.103 11.506 1.00 95.00 77 VAL A C 1
ATOM 698 O O . VAL A 1 77 ? -6.385 2.974 12.577 1.00 95.00 77 VAL A O 1
ATOM 701 N N . VAL A 1 78 ? -8.269 3.400 11.436 1.00 96.00 78 VAL A N 1
ATOM 702 C CA . VAL A 1 78 ? -9.173 3.443 12.582 1.00 96.00 78 VAL A CA 1
ATOM 703 C C . VAL A 1 78 ? -10.189 2.323 12.444 1.00 96.00 78 VAL A C 1
ATOM 705 O O . VAL A 1 78 ? -10.892 2.246 11.439 1.00 96.00 78 VAL A O 1
ATOM 708 N N . GLY A 1 79 ? -10.272 1.454 13.450 1.00 96.44 79 GLY A N 1
ATOM 709 C CA . GLY A 1 79 ? -11.254 0.375 13.540 1.00 96.44 79 GLY A CA 1
ATOM 710 C C . GLY A 1 79 ? -12.209 0.582 14.710 1.00 96.44 79 GLY A C 1
ATOM 711 O O . GLY A 1 79 ? -11.786 0.959 15.797 1.00 96.44 79 GLY A O 1
ATOM 712 N N . VAL A 1 80 ? -13.501 0.321 14.514 1.00 96.94 80 VAL A N 1
ATOM 713 C CA . VAL A 1 80 ? -14.532 0.419 15.557 1.00 96.94 80 VAL A CA 1
ATOM 714 C C . VAL A 1 80 ? -15.154 -0.947 15.800 1.00 96.94 80 VAL A C 1
ATOM 716 O O . VAL A 1 80 ? -15.531 -1.647 14.857 1.00 96.94 80 VAL A O 1
ATOM 719 N N . LYS A 1 81 ? -15.275 -1.325 17.073 1.00 97.12 81 LYS A N 1
ATOM 720 C CA . LYS A 1 81 ? -15.945 -2.556 17.503 1.00 97.12 81 LYS A CA 1
ATOM 721 C C . LYS A 1 81 ? -16.551 -2.372 18.887 1.00 97.12 81 LYS A C 1
ATOM 723 O O . LYS A 1 81 ? -15.842 -1.970 19.805 1.00 97.12 81 LYS A O 1
ATOM 728 N N . ARG A 1 82 ? -17.836 -2.704 19.057 1.00 96.31 82 ARG A N 1
ATOM 729 C CA . ARG A 1 82 ? -18.550 -2.641 20.349 1.00 96.31 82 ARG A CA 1
ATOM 730 C C . ARG A 1 82 ? -18.404 -1.290 21.066 1.00 96.31 82 ARG A C 1
ATOM 732 O O . ARG A 1 82 ? -18.208 -1.239 22.275 1.00 96.31 82 ARG A O 1
ATOM 739 N N . GLY A 1 83 ? -18.447 -0.195 20.307 1.00 95.00 83 GLY A N 1
ATOM 740 C CA . GLY A 1 83 ? -18.290 1.164 20.842 1.00 95.00 83 GLY A CA 1
ATOM 741 C C . GLY A 1 83 ? -16.856 1.567 21.216 1.00 95.00 83 GLY A C 1
ATOM 742 O O . GLY A 1 83 ? -16.654 2.700 21.639 1.00 95.00 83 GLY A O 1
ATOM 743 N N . MET A 1 84 ? -15.860 0.693 21.032 1.00 96.44 84 MET A N 1
ATOM 744 C CA . MET A 1 84 ? -14.441 1.020 21.200 1.00 96.44 84 MET A CA 1
ATOM 745 C C . MET A 1 84 ? -13.803 1.376 19.855 1.00 96.44 84 MET A C 1
A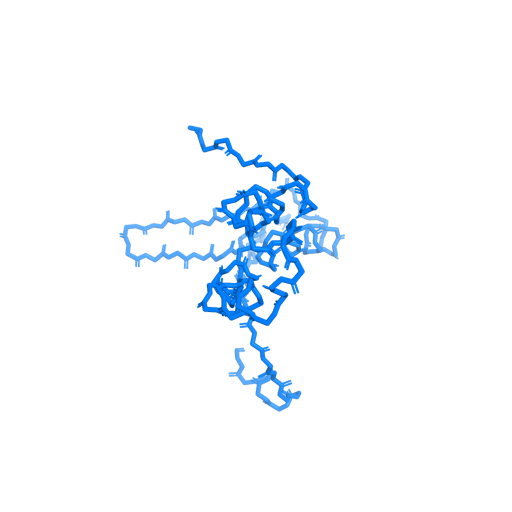TOM 747 O O . MET A 1 84 ? -14.060 0.705 18.851 1.00 96.44 84 MET A O 1
ATOM 751 N N . ALA A 1 85 ? -12.950 2.403 19.849 1.00 95.69 85 ALA A N 1
ATOM 752 C CA . ALA A 1 85 ? -12.119 2.780 18.709 1.00 95.69 85 ALA A CA 1
ATOM 753 C C . ALA A 1 85 ? -10.674 2.298 18.912 1.00 95.69 85 ALA A C 1
ATOM 755 O O . ALA A 1 85 ? -10.119 2.410 20.004 1.00 95.69 85 ALA A O 1
ATOM 756 N N . TYR A 1 86 ? -10.083 1.766 17.847 1.00 96.06 86 TYR A N 1
ATOM 757 C CA . TYR A 1 86 ? -8.710 1.281 17.770 1.00 96.06 86 TYR A CA 1
ATOM 758 C C . TYR A 1 86 ? -7.982 2.084 16.699 1.00 96.06 86 TYR A C 1
ATOM 760 O O . TYR A 1 86 ? -8.507 2.236 15.596 1.00 96.06 86 TYR A O 1
ATOM 768 N N . PHE A 1 87 ? -6.785 2.564 17.016 1.00 95.00 87 PHE A N 1
ATOM 769 C CA . PHE A 1 87 ? -5.985 3.421 16.146 1.00 95.00 87 PHE A CA 1
ATOM 770 C C . PHE A 1 87 ? -4.678 2.707 15.814 1.00 95.00 87 PHE A C 1
ATOM 772 O O . PHE A 1 87 ? -4.022 2.182 16.716 1.00 95.00 87 PHE A O 1
ATOM 779 N N . PHE A 1 88 ? -4.320 2.667 14.533 1.00 94.56 88 PHE A N 1
ATOM 780 C CA . PHE A 1 88 ? -3.096 2.037 14.057 1.00 94.56 88 PHE A CA 1
ATOM 781 C C . PHE A 1 88 ? -2.373 2.955 13.077 1.00 94.56 88 PHE A C 1
ATOM 783 O O . PHE A 1 88 ? -2.976 3.471 12.138 1.00 94.56 88 PHE A O 1
ATOM 790 N N . GLU A 1 89 ? -1.069 3.064 13.292 1.00 93.31 89 GLU A N 1
ATOM 791 C CA . GLU A 1 89 ? -0.089 3.631 12.370 1.00 93.31 89 GLU A CA 1
ATOM 792 C C . GLU A 1 89 ? 0.586 2.486 11.613 1.00 93.31 89 GLU A C 1
ATOM 794 O O . GLU A 1 89 ? 1.016 1.497 12.219 1.00 93.31 89 GLU A O 1
ATOM 799 N N . VAL A 1 90 ? 0.698 2.603 10.294 1.00 93.00 90 VAL A N 1
ATOM 800 C CA . VAL A 1 90 ? 1.237 1.560 9.424 1.00 93.00 90 VAL A CA 1
ATOM 801 C C . VAL A 1 90 ? 2.499 2.067 8.746 1.00 93.00 90 VAL A C 1
ATOM 803 O O . VAL A 1 90 ? 2.492 3.013 7.970 1.00 93.00 90 VAL A O 1
ATOM 806 N N . LYS A 1 91 ? 3.626 1.400 9.008 1.00 90.81 91 LYS A N 1
ATOM 807 C CA . LYS A 1 91 ? 4.926 1.819 8.471 1.00 90.81 91 LYS A CA 1
ATOM 808 C C . LYS A 1 91 ? 5.579 0.698 7.681 1.00 90.81 91 LYS A C 1
ATOM 810 O O . LYS A 1 91 ? 5.906 -0.347 8.235 1.00 90.81 91 LYS A O 1
ATOM 815 N N . TRP A 1 92 ? 5.824 0.956 6.397 1.00 93.69 92 TRP A N 1
ATOM 816 C CA . TRP A 1 92 ? 6.721 0.146 5.577 1.00 93.69 92 TRP A CA 1
ATOM 817 C C . TRP A 1 92 ? 8.169 0.558 5.852 1.00 93.69 92 TRP A C 1
ATOM 819 O O . TRP A 1 92 ? 8.628 1.605 5.392 1.00 93.69 92 TRP A O 1
ATOM 829 N N . LYS A 1 93 ? 8.871 -0.239 6.657 1.00 88.25 93 LYS A N 1
ATOM 830 C CA . LYS A 1 93 ? 10.286 -0.054 6.989 1.00 88.25 93 LYS A CA 1
ATOM 831 C C . LYS A 1 93 ? 10.865 -1.361 7.516 1.00 88.25 93 LYS A C 1
ATOM 833 O O . LYS A 1 93 ? 10.161 -2.117 8.183 1.00 88.25 93 LYS A O 1
ATOM 838 N N . ASP A 1 94 ? 12.149 -1.584 7.266 1.00 84.19 94 ASP A N 1
ATOM 839 C CA . ASP A 1 94 ? 12.886 -2.645 7.942 1.00 84.19 94 ASP A CA 1
ATOM 840 C C . ASP A 1 94 ? 13.043 -2.260 9.417 1.00 84.19 94 ASP A C 1
ATOM 842 O O . ASP A 1 94 ? 13.566 -1.192 9.741 1.00 84.19 94 ASP A O 1
ATOM 846 N N . LEU A 1 95 ? 12.534 -3.102 10.315 1.00 83.00 95 LEU A N 1
ATOM 847 C CA . LEU A 1 95 ? 12.623 -2.898 11.759 1.00 83.00 95 LEU A CA 1
ATOM 848 C C . LEU A 1 95 ? 13.180 -4.133 12.434 1.00 83.00 95 LEU A C 1
ATOM 850 O O . LEU A 1 95 ? 12.744 -5.254 12.172 1.00 83.00 95 LEU A O 1
ATOM 854 N N . SER A 1 96 ? 14.056 -3.907 13.406 1.00 82.62 96 SER A N 1
ATOM 855 C CA . SER A 1 96 ? 14.295 -4.889 14.453 1.00 82.62 96 SER A CA 1
ATOM 856 C C . SER A 1 96 ? 13.085 -4.978 15.392 1.00 82.62 96 SER A C 1
ATOM 858 O O . SER A 1 96 ? 12.343 -4.013 15.594 1.00 82.62 96 SER A O 1
ATOM 860 N N . GLU A 1 97 ? 12.908 -6.126 16.049 1.00 78.62 97 GLU A N 1
ATOM 861 C CA . GLU A 1 97 ? 11.821 -6.328 17.019 1.00 78.62 97 GLU A CA 1
ATOM 862 C C . GLU A 1 97 ? 11.828 -5.265 18.136 1.00 78.62 97 GLU A C 1
ATOM 864 O O . GLU A 1 97 ? 10.783 -4.806 18.603 1.00 78.62 97 GLU A O 1
ATOM 869 N N . ARG A 1 98 ? 13.023 -4.813 18.535 1.00 84.75 98 ARG A N 1
ATOM 870 C CA . ARG A 1 98 ? 13.203 -3.765 19.545 1.00 84.75 98 ARG A CA 1
ATOM 871 C C . ARG A 1 98 ? 12.668 -2.411 19.082 1.00 84.75 98 ARG A C 1
ATOM 873 O O . ARG A 1 98 ?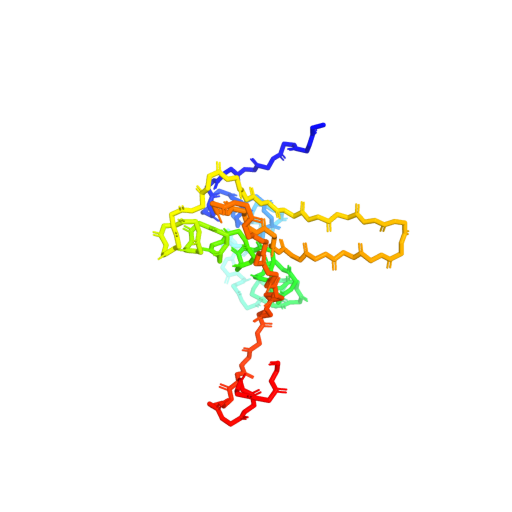 12.132 -1.671 19.904 1.00 84.75 98 ARG A O 1
ATOM 880 N N . GLU A 1 99 ? 12.829 -2.072 17.808 1.00 82.56 99 GLU A N 1
ATOM 881 C CA . GLU A 1 99 ? 12.314 -0.825 17.235 1.00 82.56 99 GLU A CA 1
ATOM 882 C C . GLU A 1 99 ? 10.800 -0.896 17.039 1.00 82.56 99 GLU A C 1
ATOM 884 O O . GLU A 1 99 ? 10.105 0.076 17.331 1.00 82.56 99 GLU A O 1
ATOM 889 N N . ALA A 1 100 ? 10.278 -2.059 16.641 1.00 77.38 100 ALA A N 1
ATOM 890 C CA . ALA A 1 100 ? 8.840 -2.280 16.510 1.00 77.38 100 ALA A CA 1
ATOM 891 C C . ALA A 1 100 ? 8.100 -2.092 17.846 1.00 77.38 100 ALA A C 1
ATOM 893 O O . ALA A 1 100 ? 7.058 -1.452 17.883 1.00 77.38 100 ALA A O 1
ATOM 894 N N . ARG A 1 101 ? 8.666 -2.567 18.965 1.00 77.50 101 ARG A N 1
ATOM 895 C CA . ARG A 1 101 ? 8.069 -2.418 20.311 1.00 77.50 101 ARG A CA 1
ATOM 896 C C . ARG A 1 101 ? 8.106 -0.992 20.877 1.00 77.50 101 ARG A C 1
ATOM 898 O O . ARG A 1 101 ? 7.464 -0.734 21.889 1.00 77.50 101 ARG A O 1
ATOM 905 N N . ARG A 1 102 ? 8.911 -0.101 20.292 1.00 73.00 102 ARG A N 1
ATOM 906 C CA . ARG A 1 102 ? 9.041 1.313 20.696 1.00 73.00 102 ARG A CA 1
ATOM 907 C C . ARG A 1 102 ? 8.221 2.261 19.818 1.00 73.00 102 ARG A C 1
ATOM 909 O O . ARG A 1 102 ? 8.262 3.464 20.063 1.00 73.00 102 ARG A O 1
ATOM 916 N N . SER A 1 103 ? 7.606 1.722 18.764 1.00 60.03 103 SER A N 1
ATOM 917 C CA . SER A 1 103 ? 6.851 2.464 17.753 1.00 60.03 103 SER A CA 1
ATOM 918 C C . SER A 1 103 ? 5.412 2.689 18.183 1.00 60.03 103 SER A C 1
ATOM 920 O O . SER A 1 103 ? 4.873 1.806 18.885 1.00 60.03 103 SER A O 1
#

Sequence (103 aa):
MRYEIADNYYAFWFRFVYPNRKLVERELYKEALELVKRDYNHYMGRVFEKASLDFLWKRFAFERAGRWWSREEEIDVVGVKRGMAYFFEVKWKDLSEREARRS